Protein AF-A0A8T3SK04-F1 (afdb_monomer)

Foldseek 3Di:
DDDDDDDDDDDDDDDDPDPPDPPPPPPPPPPPPPPPADAQPDDDDDAPDDDDDDPAFPDKDWDDFDDDPNKTWHIWMKTAHDDDPFAGIKTAKTWIQPDDDRVNSHRPDIDIDHIGHDRDPPPD

Sequence (124 aa):
MFIKKIILSVLGSSALISMGFAQSEQTLTTTQTVVDRPIIVTAVPAPKEVIDTPSGFINCFTIKEGWYQDVWLAEHRVCQYENSPSGVAWVEGYWACSKYNMDEKKCTTWDWKAARWEKTLSVY

Secondary structure (DSSP, 8-state):
------------------------------------PPPP-SPPPPPS---PPPS--SEEEEE-SEEETTEEEPPEEEEE-SS-SS-SEEE--EEEEEEEETTTTEEEEEEEEPPEEES-STT-

Radius of gyration: 28.77 Å; Cα contacts (8 Å, |Δi|>4): 180; chains: 1; bounding box: 30×73×81 Å

Structure (mmCIF, N/CA/C/O backbone):
data_AF-A0A8T3SK04-F1
#
_entry.id   AF-A0A8T3SK04-F1
#
loop_
_atom_site.group_PDB
_atom_site.id
_atom_site.type_symbol
_atom_site.label_atom_id
_atom_site.label_alt_id
_atom_site.label_comp_id
_atom_site.label_asym_id
_atom_site.label_entity_id
_atom_site.label_seq_id
_atom_site.pdbx_PDB_ins_code
_atom_site.Cartn_x
_atom_si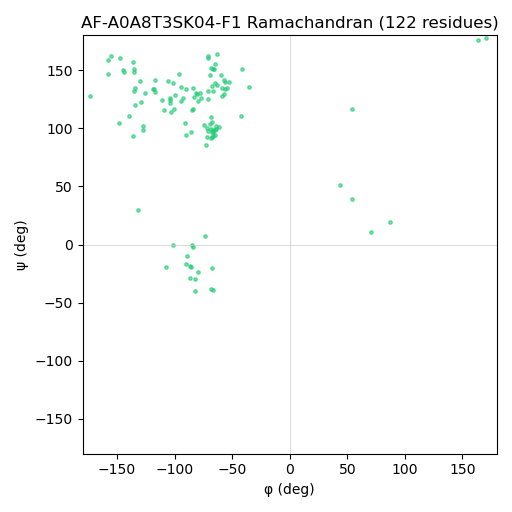te.Cartn_y
_atom_site.Cartn_z
_atom_site.occupancy
_atom_site.B_iso_or_equiv
_atom_site.auth_seq_id
_atom_site.auth_comp_id
_atom_site.auth_asym_id
_atom_site.auth_atom_id
_atom_site.pdbx_PDB_model_num
ATOM 1 N N . MET A 1 1 ? -0.934 38.717 -61.136 1.00 36.69 1 MET A N 1
ATOM 2 C CA . MET A 1 1 ? -1.327 40.052 -61.631 1.00 36.69 1 MET A CA 1
ATOM 3 C C . MET A 1 1 ? -1.166 41.026 -60.480 1.00 36.69 1 MET A C 1
ATOM 5 O O . MET A 1 1 ? -1.563 40.703 -59.371 1.00 36.69 1 MET A O 1
ATOM 9 N N . PHE A 1 2 ? -0.443 42.108 -60.757 1.00 38.94 2 PHE A N 1
ATOM 10 C CA . PHE A 1 2 ? -0.007 43.200 -59.881 1.00 38.94 2 PHE A CA 1
ATOM 11 C C . PHE A 1 2 ? -1.114 43.656 -58.899 1.00 38.94 2 PHE A C 1
ATOM 13 O O . PHE A 1 2 ? -2.287 43.591 -59.241 1.00 38.94 2 PHE A O 1
ATOM 20 N N . ILE A 1 3 ? -0.819 44.171 -57.699 1.00 43.44 3 ILE A N 1
ATOM 21 C CA . ILE A 1 3 ? -0.472 45.591 -57.523 1.00 43.44 3 ILE A CA 1
ATOM 22 C C . ILE A 1 3 ? -0.025 45.876 -56.064 1.00 43.44 3 ILE A C 1
ATOM 24 O O . ILE A 1 3 ? -0.730 45.583 -55.109 1.00 43.44 3 ILE A O 1
ATOM 28 N N . LYS A 1 4 ? 1.156 46.508 -55.986 1.00 38.34 4 LYS A N 1
ATOM 29 C CA . LYS A 1 4 ? 1.653 47.579 -55.093 1.00 38.34 4 LYS A CA 1
ATOM 30 C C . LYS A 1 4 ? 1.609 47.467 -53.556 1.00 38.34 4 LYS A C 1
ATOM 32 O O . LYS A 1 4 ? 0.589 47.647 -52.908 1.00 38.34 4 LYS A O 1
ATOM 37 N N . LYS A 1 5 ? 2.838 47.472 -53.018 1.00 49.19 5 LYS A N 1
ATOM 38 C CA . LYS A 1 5 ? 3.298 48.262 -51.858 1.00 49.19 5 LYS A CA 1
ATOM 39 C C . LYS A 1 5 ? 2.649 49.654 -51.785 1.00 49.19 5 LYS A C 1
ATOM 41 O O . LYS A 1 5 ? 2.733 50.400 -52.760 1.00 49.19 5 LYS A O 1
ATOM 46 N N . ILE A 1 6 ? 2.208 50.054 -50.592 1.00 54.50 6 ILE A N 1
ATOM 47 C CA . ILE A 1 6 ? 2.255 51.450 -50.139 1.00 54.50 6 ILE A CA 1
ATOM 48 C C . ILE A 1 6 ? 2.908 51.475 -48.754 1.00 54.50 6 ILE A C 1
ATOM 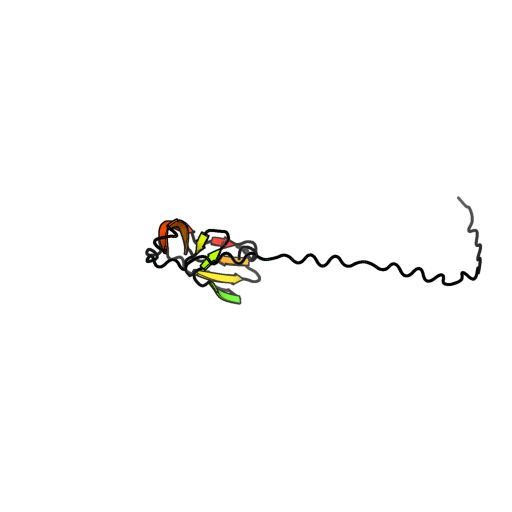50 O O . ILE A 1 6 ? 2.492 50.785 -47.830 1.00 54.50 6 ILE A O 1
ATOM 54 N N . ILE A 1 7 ? 3.985 52.250 -48.687 1.00 53.88 7 ILE A N 1
ATOM 55 C CA . ILE A 1 7 ? 4.737 52.651 -47.502 1.00 53.88 7 ILE A CA 1
ATOM 56 C C . ILE A 1 7 ? 4.016 53.868 -46.928 1.00 53.88 7 ILE A C 1
ATOM 58 O O . ILE A 1 7 ? 3.740 54.791 -47.689 1.00 53.88 7 ILE A O 1
ATOM 62 N N . LEU A 1 8 ? 3.801 53.931 -45.616 1.00 41.69 8 LEU A N 1
ATOM 63 C CA . LEU A 1 8 ? 3.737 55.220 -44.932 1.00 41.69 8 LEU A CA 1
ATOM 64 C C . LEU A 1 8 ? 4.250 55.084 -43.499 1.00 41.69 8 LEU A C 1
ATOM 66 O O . LEU A 1 8 ? 3.606 54.527 -42.615 1.00 41.69 8 LEU A O 1
ATOM 70 N N . SER A 1 9 ? 5.465 55.589 -43.322 1.00 50.41 9 SER A N 1
ATOM 71 C CA . SER A 1 9 ? 6.124 55.847 -42.054 1.00 50.41 9 SER A CA 1
ATOM 72 C C . SER A 1 9 ? 5.444 57.038 -41.382 1.00 50.41 9 SER A C 1
ATOM 74 O O . SER A 1 9 ? 5.392 58.116 -41.971 1.00 50.41 9 SER A O 1
ATOM 76 N N . VAL A 1 10 ? 4.981 56.874 -40.144 1.00 49.81 10 VAL A N 1
ATOM 77 C CA . VAL A 1 10 ? 4.645 58.004 -39.271 1.00 49.81 10 VAL A CA 1
ATOM 78 C C . VAL A 1 10 ? 5.384 57.811 -37.954 1.00 49.81 10 VAL A C 1
ATOM 80 O O . VAL A 1 10 ? 5.014 56.998 -37.113 1.00 49.81 10 VAL A O 1
ATOM 83 N N . LEU A 1 11 ? 6.475 58.565 -37.820 1.00 51.56 11 LEU A N 1
ATOM 84 C CA . LEU A 1 11 ? 7.099 58.913 -36.552 1.00 51.56 11 LEU A CA 1
ATOM 85 C C . LEU A 1 11 ? 6.136 59.857 -35.827 1.00 51.56 11 LEU A C 1
ATOM 87 O O . LEU A 1 11 ? 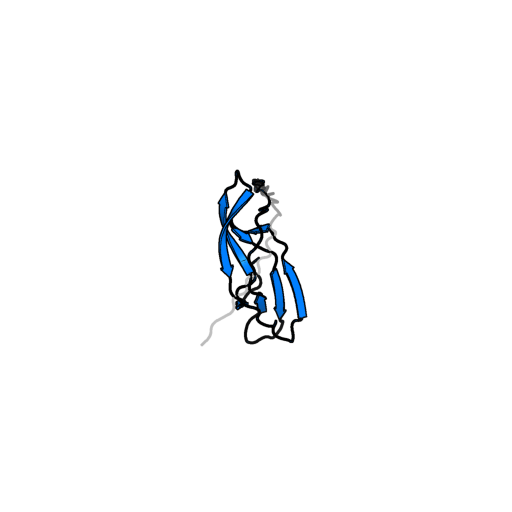5.933 60.987 -36.262 1.00 51.56 11 LEU A O 1
ATOM 91 N N . GLY A 1 12 ? 5.519 59.374 -34.754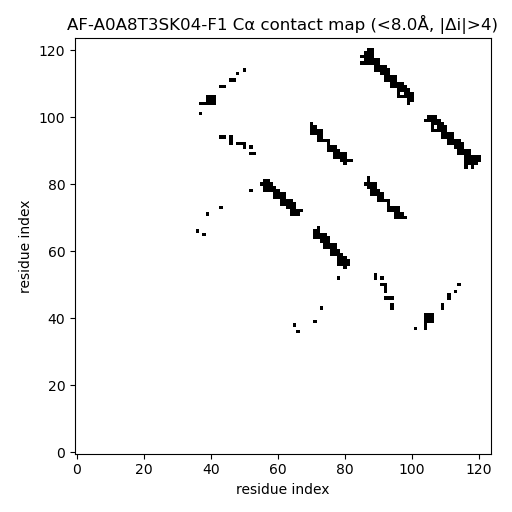 1.00 42.00 12 GLY A N 1
ATOM 92 C CA . GLY A 1 12 ? 4.608 60.149 -33.920 1.00 42.00 12 GLY A CA 1
ATOM 93 C C . GLY A 1 12 ? 4.901 59.884 -32.453 1.00 42.00 12 GLY A C 1
ATOM 94 O O . GLY A 1 12 ? 4.409 58.911 -31.886 1.00 42.00 12 GLY A O 1
ATOM 95 N N . SER A 1 13 ? 5.738 60.741 -31.869 1.00 54.09 13 SER A N 1
ATOM 96 C CA . SER A 1 13 ? 6.061 60.811 -30.445 1.00 54.09 13 SER A CA 1
ATOM 97 C C . SER A 1 13 ? 4.807 60.652 -29.586 1.00 54.09 13 SER A C 1
ATOM 99 O O . SER A 1 13 ? 3.956 61.538 -29.558 1.00 54.09 13 SER A O 1
ATOM 101 N N . SER A 1 14 ? 4.697 59.525 -28.886 1.00 48.19 14 SER A N 1
ATOM 102 C CA . SER A 1 14 ? 3.623 59.284 -27.926 1.00 48.19 14 SER A CA 1
ATOM 103 C C . SER A 1 14 ? 4.207 59.310 -26.524 1.00 48.19 14 SER A C 1
ATOM 105 O O . SER A 1 14 ? 5.075 58.513 -26.172 1.00 48.19 14 SER A O 1
ATOM 107 N N . ALA A 1 15 ? 3.757 60.301 -25.762 1.00 51.09 15 ALA A N 1
ATOM 108 C CA . ALA A 1 15 ? 4.076 60.496 -24.364 1.00 51.09 15 ALA A CA 1
ATOM 109 C C . ALA A 1 15 ? 3.715 59.246 -23.544 1.00 51.09 15 ALA A C 1
ATOM 111 O O . ALA A 1 15 ? 2.624 58.692 -23.674 1.00 51.09 15 ALA A O 1
ATOM 112 N N . LEU A 1 16 ? 4.645 58.827 -22.686 1.00 49.50 16 LEU A N 1
ATOM 113 C CA . LEU A 1 16 ? 4.442 57.798 -21.672 1.00 49.50 16 LEU A CA 1
ATOM 114 C C . LEU A 1 16 ? 3.438 58.315 -20.633 1.00 49.50 16 LEU A C 1
ATOM 116 O O . LEU A 1 16 ? 3.800 59.063 -19.728 1.00 49.50 16 LEU A O 1
ATOM 120 N N . ILE A 1 17 ? 2.172 57.921 -20.760 1.00 53.62 17 ILE A N 1
ATOM 121 C CA . ILE A 1 17 ? 1.197 58.037 -19.673 1.00 53.62 17 ILE A CA 1
ATOM 122 C C . ILE A 1 17 ? 1.283 56.732 -18.883 1.00 53.62 17 ILE A C 1
ATOM 124 O O . ILE A 1 17 ? 0.674 55.726 -19.243 1.00 53.62 17 ILE A O 1
ATOM 128 N N . SER A 1 18 ? 2.086 56.742 -17.818 1.00 49.88 18 SER A N 1
ATOM 129 C CA . SER A 1 18 ? 2.116 55.674 -16.818 1.00 49.88 18 SER A CA 1
ATOM 130 C C . SER A 1 18 ? 0.772 55.616 -16.093 1.00 49.88 18 SER A C 1
ATOM 132 O O . SER A 1 18 ? 0.552 56.329 -15.116 1.00 49.88 18 SER A O 1
ATOM 134 N N . MET A 1 19 ? -0.135 54.760 -16.559 1.00 54.03 19 MET A N 1
ATOM 135 C CA . MET A 1 19 ? -1.277 54.312 -15.764 1.00 54.03 19 MET A CA 1
ATOM 136 C C . MET A 1 19 ? -0.817 53.119 -14.928 1.00 54.03 19 MET A C 1
ATOM 138 O O . MET A 1 19 ? -0.734 51.992 -15.411 1.00 54.03 19 MET A O 1
ATOM 142 N N . GLY A 1 20 ? -0.458 53.390 -13.672 1.00 42.62 20 GLY A N 1
ATOM 143 C CA . GLY A 1 20 ? -0.230 52.357 -12.670 1.00 42.62 20 GLY A CA 1
ATOM 144 C C . GLY A 1 20 ? -1.552 51.674 -12.337 1.00 42.62 20 GLY A C 1
ATOM 145 O O . GLY A 1 20 ? -2.329 52.180 -11.533 1.00 42.62 20 GLY A O 1
ATOM 146 N N . PHE A 1 21 ? -1.816 50.531 -12.964 1.00 54.00 21 PHE A N 1
ATOM 147 C CA . PHE A 1 21 ? -2.858 49.619 -12.515 1.00 54.00 21 PHE A CA 1
ATOM 148 C C . PHE A 1 21 ? -2.340 48.912 -11.262 1.00 54.00 21 PHE A C 1
ATOM 150 O O . PHE A 1 21 ? -1.492 48.027 -11.336 1.00 54.00 21 PHE A O 1
ATOM 157 N N . ALA A 1 22 ? -2.823 49.341 -10.097 1.00 50.06 22 ALA A N 1
ATOM 158 C CA . ALA A 1 22 ? -2.653 48.608 -8.853 1.00 50.06 22 ALA A CA 1
ATOM 159 C C . ALA A 1 22 ? -3.450 47.298 -8.957 1.00 50.06 22 ALA A C 1
ATOM 161 O O . ALA A 1 22 ? -4.658 47.260 -8.725 1.00 50.06 22 ALA A O 1
ATOM 162 N N . GLN A 1 23 ? -2.776 46.230 -9.377 1.00 54.84 23 GLN A N 1
ATOM 163 C CA . GLN A 1 23 ? -3.308 44.876 -9.375 1.00 54.84 23 GLN A CA 1
ATOM 164 C C . GLN A 1 23 ? -3.368 44.409 -7.918 1.00 54.84 23 GLN A C 1
ATOM 166 O O . GLN A 1 23 ? -2.356 44.074 -7.312 1.00 54.84 23 GLN A O 1
ATOM 171 N N . SER A 1 24 ? -4.561 44.471 -7.326 1.00 51.00 24 SER A N 1
ATOM 172 C CA . SER A 1 24 ? -4.816 43.887 -6.013 1.00 51.00 24 SER A CA 1
ATOM 173 C C . SER A 1 24 ? -4.733 42.367 -6.154 1.00 51.00 24 SER A C 1
ATOM 175 O O . SER A 1 24 ? -5.651 41.722 -6.658 1.00 51.00 24 SER A O 1
ATOM 177 N N . GLU A 1 25 ? -3.590 41.806 -5.768 1.00 58.09 25 GLU A N 1
ATOM 178 C CA . GLU A 1 25 ? -3.407 40.371 -5.583 1.00 58.09 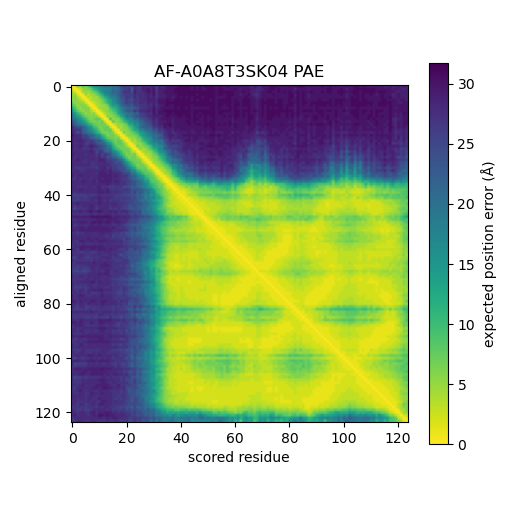25 GLU A CA 1
ATOM 179 C C . GLU A 1 25 ? -4.318 39.924 -4.435 1.00 58.09 25 GLU A C 1
ATOM 181 O O . GLU A 1 25 ? -4.054 40.170 -3.258 1.00 58.09 25 GLU A O 1
ATOM 186 N N . GLN A 1 26 ? -5.447 39.304 -4.779 1.00 47.97 26 GLN A N 1
ATOM 187 C CA . GLN A 1 26 ? -6.258 38.582 -3.809 1.00 47.97 26 GLN A CA 1
ATOM 188 C C . GLN A 1 26 ? -5.505 37.307 -3.428 1.00 47.97 26 GLN A C 1
ATOM 190 O O . GLN A 1 26 ? -5.610 36.278 -4.094 1.00 47.97 26 GLN A O 1
ATOM 195 N N . THR A 1 27 ? -4.720 37.386 -2.356 1.00 45.69 27 THR A N 1
ATOM 196 C CA . THR A 1 27 ? -4.126 36.221 -1.701 1.00 45.69 27 THR A CA 1
ATOM 197 C C . THR A 1 27 ? -5.254 35.328 -1.192 1.00 45.69 27 THR A C 1
ATOM 199 O O . THR A 1 27 ? -5.882 35.607 -0.169 1.00 45.69 27 THR A O 1
ATOM 202 N N . LEU A 1 28 ? -5.546 34.261 -1.937 1.00 49.59 28 LEU A N 1
ATOM 203 C CA . LEU A 1 28 ? -6.510 33.237 -1.560 1.00 49.59 28 LEU A CA 1
ATOM 204 C C . LEU A 1 28 ? -5.896 32.395 -0.431 1.00 49.59 28 LEU A C 1
ATOM 206 O O . LEU A 1 28 ? -5.247 31.375 -0.665 1.00 49.59 28 LEU A O 1
ATOM 210 N N . THR A 1 29 ? -6.051 32.850 0.811 1.00 49.50 29 THR A N 1
ATOM 211 C CA . THR A 1 29 ? -5.649 32.086 1.994 1.00 49.50 29 THR A CA 1
ATOM 212 C C . THR A 1 29 ? -6.553 30.861 2.106 1.00 49.50 29 THR A C 1
ATOM 214 O O . THR A 1 29 ? -7.644 30.917 2.667 1.00 49.50 29 THR A O 1
ATOM 217 N N . THR A 1 30 ? -6.111 29.745 1.529 1.00 56.25 30 THR A N 1
ATOM 218 C CA . THR A 1 30 ? -6.754 28.441 1.706 1.00 56.25 30 THR A CA 1
ATOM 219 C C . THR A 1 30 ? -6.469 27.981 3.130 1.00 56.25 30 THR A C 1
ATOM 221 O O . THR A 1 30 ? -5.389 27.471 3.425 1.00 56.25 30 THR A O 1
ATOM 224 N N . THR A 1 31 ? -7.417 28.196 4.042 1.00 47.19 31 THR A N 1
ATOM 225 C CA . THR A 1 31 ? -7.380 27.597 5.378 1.00 47.19 31 THR A CA 1
ATOM 226 C C . THR A 1 31 ? -7.544 26.088 5.215 1.00 47.19 31 THR A C 1
ATOM 228 O O . THR A 1 31 ? -8.655 25.590 5.056 1.00 47.19 31 THR A O 1
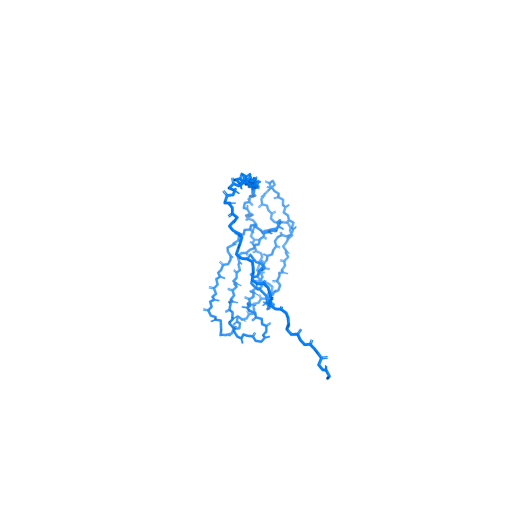ATOM 231 N N . GLN A 1 32 ? -6.432 25.350 5.199 1.00 54.03 32 GLN A N 1
ATOM 232 C CA . GLN A 1 32 ? -6.470 23.896 5.306 1.00 54.03 32 GLN A CA 1
ATOM 233 C C . GLN A 1 32 ? -6.945 23.554 6.717 1.00 54.03 32 GLN A C 1
ATOM 235 O O . GLN A 1 32 ? -6.210 23.711 7.692 1.00 54.03 32 GLN A O 1
ATOM 240 N N . THR A 1 33 ? -8.194 23.119 6.842 1.00 50.91 33 THR A N 1
ATOM 241 C CA . THR A 1 33 ? -8.685 22.487 8.061 1.00 50.91 33 THR A CA 1
ATOM 242 C C . THR A 1 33 ? -7.907 21.185 8.223 1.00 50.91 33 THR A C 1
ATOM 244 O O . THR A 1 33 ? -8.198 20.189 7.561 1.00 50.91 33 THR A O 1
ATOM 247 N N . VAL A 1 34 ? -6.868 21.197 9.058 1.00 58.66 34 VAL A N 1
ATOM 248 C CA . VAL A 1 34 ? -6.177 19.975 9.473 1.00 58.66 34 VAL A CA 1
ATOM 249 C C . VAL A 1 34 ? -7.163 19.211 10.347 1.00 58.66 34 VAL A C 1
ATOM 251 O O . VAL A 1 34 ? -7.296 19.473 11.539 1.00 58.66 34 VAL A O 1
ATOM 254 N N . VAL A 1 35 ? -7.939 18.323 9.727 1.00 63.31 35 VAL A N 1
ATOM 255 C CA . VAL A 1 35 ? -8.767 17.371 10.461 1.00 63.31 35 VAL A CA 1
ATOM 256 C C . VAL A 1 35 ? -7.797 16.401 11.119 1.00 63.31 35 VAL A C 1
ATOM 258 O O . VAL A 1 35 ? -7.206 15.562 10.438 1.00 63.31 35 VAL A O 1
ATOM 261 N N . ASP A 1 36 ? -7.596 16.561 12.426 1.00 73.44 36 ASP A N 1
ATOM 262 C CA . ASP A 1 36 ? -6.815 15.632 13.235 1.00 73.44 36 ASP A CA 1
ATOM 263 C C . ASP A 1 36 ? -7.534 14.279 13.236 1.00 73.44 36 ASP A C 1
ATOM 265 O O . ASP A 1 36 ? -8.565 14.091 13.887 1.00 73.44 36 ASP A O 1
ATOM 269 N N . ARG A 1 37 ? -7.056 13.361 12.393 1.00 80.75 37 ARG A N 1
ATOM 270 C CA . ARG A 1 37 ? -7.623 12.022 12.271 1.00 80.75 37 ARG A CA 1
ATOM 271 C C . ARG A 1 37 ? -6.769 11.049 13.075 1.00 80.75 37 ARG A C 1
ATOM 273 O O . ARG A 1 37 ? -5.555 11.004 12.878 1.00 80.75 37 ARG A O 1
ATOM 280 N N . PRO A 1 38 ? -7.383 10.238 13.952 1.00 84.44 38 PRO A N 1
ATOM 281 C CA . PRO A 1 38 ? -6.648 9.351 14.828 1.00 84.44 38 PRO A CA 1
ATOM 282 C C . PRO A 1 38 ? -5.916 8.278 14.024 1.00 84.44 38 PRO A C 1
ATOM 284 O O . PRO A 1 38 ? -6.373 7.835 12.969 1.00 84.44 38 PRO A O 1
ATOM 287 N N . ILE A 1 39 ? -4.797 7.822 14.576 1.00 87.12 39 ILE A N 1
ATOM 288 C CA . ILE A 1 39 ? -4.089 6.638 14.092 1.00 87.12 39 ILE A CA 1
ATOM 289 C C . ILE A 1 39 ? -4.958 5.407 14.350 1.00 87.12 39 ILE A C 1
ATOM 291 O O . ILE A 1 39 ? -5.461 5.223 15.463 1.00 87.12 39 ILE A O 1
ATOM 295 N N . ILE A 1 40 ? -5.116 4.558 13.336 1.00 88.88 40 ILE A N 1
ATOM 296 C CA . ILE A 1 40 ? -5.798 3.271 13.475 1.00 88.88 40 ILE A CA 1
ATOM 297 C C . ILE A 1 40 ? -4.837 2.261 14.106 1.00 88.88 40 ILE A C 1
ATOM 299 O O . ILE A 1 40 ? -3.765 2.001 13.570 1.00 88.88 40 ILE A O 1
ATOM 303 N N . VAL A 1 41 ? -5.232 1.666 15.234 1.00 88.38 41 VAL A N 1
ATOM 304 C CA . VAL A 1 41 ? -4.383 0.729 16.008 1.00 88.38 41 VAL A CA 1
ATOM 305 C C . VAL A 1 41 ? -4.739 -0.744 15.792 1.00 88.38 41 VAL A C 1
ATOM 307 O O . VAL A 1 41 ? -4.146 -1.634 16.396 1.00 88.38 41 VAL A O 1
ATOM 310 N N . THR A 1 42 ? -5.745 -1.029 14.963 1.00 90.69 42 THR A N 1
ATOM 311 C CA . THR A 1 42 ? -6.121 -2.411 14.633 1.00 90.69 42 THR A CA 1
ATOM 312 C C . THR A 1 42 ? -5.026 -3.081 13.819 1.00 90.69 42 THR A C 1
ATOM 314 O O . THR A 1 42 ? -4.521 -2.493 12.867 1.00 90.69 42 THR A O 1
ATOM 317 N N . ALA A 1 43 ? -4.711 -4.333 14.156 1.00 92.12 43 ALA A N 1
ATOM 318 C CA . ALA A 1 43 ? -3.771 -5.132 13.387 1.00 92.12 43 ALA A CA 1
ATOM 319 C C . ALA A 1 43 ? -4.224 -5.249 11.922 1.00 92.12 43 ALA A C 1
ATOM 321 O O . ALA A 1 43 ? -5.375 -5.598 11.634 1.00 92.12 43 ALA A O 1
ATOM 322 N N . VAL A 1 44 ? -3.301 -4.957 11.009 1.00 94.19 44 VAL A N 1
ATOM 323 C CA . VAL A 1 44 ? -3.493 -5.162 9.575 1.00 94.19 44 VAL A CA 1
ATOM 324 C C . VAL A 1 44 ? -3.478 -6.675 9.306 1.00 94.19 44 VAL A C 1
ATOM 326 O O . VAL A 1 44 ? -2.593 -7.363 9.822 1.00 94.19 44 VAL A O 1
ATOM 329 N N . PRO A 1 45 ? -4.435 -7.231 8.542 1.00 94.94 45 PRO A N 1
ATOM 330 C CA . PRO A 1 45 ? -4.430 -8.653 8.223 1.00 94.94 45 PRO A CA 1
ATOM 331 C C . PRO A 1 45 ? -3.197 -9.061 7.404 1.00 94.94 45 PRO A C 1
ATOM 333 O O . PRO A 1 45 ? -2.532 -8.233 6.783 1.00 94.94 45 PRO A O 1
ATOM 336 N N . ALA A 1 46 ? -2.926 -10.365 7.335 1.00 95.25 46 ALA A N 1
ATOM 337 C CA . ALA A 1 46 ? -1.890 -10.880 6.443 1.00 95.25 46 ALA A CA 1
ATOM 338 C C . ALA A 1 46 ? -2.200 -10.528 4.968 1.00 95.25 46 ALA A C 1
ATOM 340 O O . ALA A 1 46 ? -3.378 -10.489 4.591 1.00 95.25 46 ALA A O 1
ATOM 341 N N . PRO A 1 47 ? -1.183 -10.267 4.127 1.00 94.12 47 PRO A N 1
ATOM 342 C CA . PRO A 1 47 ? -1.366 -10.058 2.693 1.00 94.12 47 PRO A CA 1
ATOM 343 C C . PRO A 1 47 ? -2.152 -11.191 2.026 1.00 94.12 47 PRO A C 1
ATOM 345 O O . PRO A 1 47 ? -1.937 -12.361 2.343 1.00 94.12 47 PRO A O 1
ATOM 348 N N . LYS A 1 48 ? -3.051 -10.859 1.088 1.00 94.12 48 LYS A N 1
ATOM 349 C CA . LYS A 1 48 ? -3.774 -11.887 0.311 1.00 94.12 48 LYS A CA 1
ATOM 350 C C . LYS A 1 48 ? -2.943 -12.464 -0.831 1.00 94.12 48 LYS A C 1
ATOM 352 O O . LYS A 1 48 ? -3.210 -13.573 -1.280 1.00 94.12 48 LYS A O 1
ATOM 357 N N . GLU A 1 49 ? -1.963 -11.708 -1.300 1.00 92.81 49 GLU A N 1
ATOM 358 C CA . GLU A 1 49 ? -1.041 -12.103 -2.355 1.00 92.81 49 GLU A CA 1
ATOM 359 C C . GLU A 1 49 ? 0.337 -11.512 -2.066 1.00 92.81 49 GLU A C 1
ATOM 361 O O . GLU A 1 49 ? 0.462 -10.444 -1.464 1.00 92.81 49 GLU A O 1
ATOM 366 N N . VAL A 1 50 ? 1.362 -12.226 -2.515 1.00 90.06 50 VAL A N 1
ATOM 367 C CA . VAL A 1 50 ? 2.747 -11.766 -2.511 1.00 90.06 50 VAL A CA 1
ATOM 368 C C . VAL A 1 50 ? 3.239 -11.954 -3.937 1.00 90.06 50 VAL A C 1
ATOM 370 O O . VAL A 1 50 ? 3.526 -13.071 -4.359 1.00 90.06 50 VAL A O 1
ATOM 373 N N . ILE A 1 51 ? 3.220 -10.865 -4.702 1.00 93.00 51 ILE A N 1
ATOM 374 C CA . ILE A 1 51 ? 3.708 -10.830 -6.079 1.00 93.00 51 ILE A CA 1
ATOM 375 C C . ILE A 1 51 ? 5.052 -10.121 -6.055 1.00 93.00 51 ILE A C 1
ATOM 377 O O . ILE A 1 51 ? 5.147 -9.000 -5.551 1.00 93.00 51 ILE A O 1
ATOM 381 N N . ASP A 1 52 ? 6.072 -10.773 -6.606 1.00 94.19 52 ASP A N 1
ATOM 382 C CA . ASP A 1 52 ? 7.403 -10.188 -6.696 1.00 94.19 52 ASP A CA 1
ATOM 383 C C . ASP A 1 52 ? 7.366 -8.880 -7.485 1.00 94.19 52 ASP A C 1
ATOM 385 O O . ASP A 1 52 ? 6.758 -8.771 -8.555 1.00 94.19 52 ASP A O 1
ATOM 389 N N . THR A 1 53 ? 8.051 -7.874 -6.951 1.00 95.19 53 THR A N 1
ATOM 390 C CA . THR A 1 53 ? 8.246 -6.601 -7.634 1.00 95.19 53 THR A CA 1
ATOM 391 C C . THR A 1 53 ? 8.961 -6.838 -8.969 1.00 95.19 53 THR A C 1
ATOM 393 O O . THR A 1 53 ? 10.038 -7.443 -8.981 1.00 95.19 53 THR A O 1
ATOM 396 N N . PRO A 1 54 ? 8.431 -6.333 -10.097 1.00 95.75 54 PRO A N 1
ATOM 397 C CA . PRO A 1 54 ? 9.108 -6.429 -11.385 1.00 95.75 54 PRO A CA 1
ATOM 398 C C . PRO A 1 54 ? 10.518 -5.820 -11.335 1.00 95.75 54 PRO A C 1
ATOM 400 O O . PRO A 1 54 ? 10.736 -4.767 -10.734 1.00 95.75 54 PRO A O 1
ATOM 403 N N . SER A 1 55 ? 11.497 -6.455 -11.973 1.00 95.06 55 SER A N 1
ATOM 404 C CA . SER A 1 55 ? 12.872 -5.945 -12.005 1.00 95.06 55 SER A CA 1
ATOM 405 C C . SER A 1 55 ? 13.011 -4.694 -12.888 1.00 95.06 55 SER A C 1
ATOM 407 O O . SER A 1 55 ? 12.156 -4.404 -13.723 1.00 95.06 55 SER A O 1
ATOM 409 N N . GLY A 1 56 ? 14.105 -3.942 -12.710 1.00 94.31 56 GLY A N 1
ATOM 410 C CA . GLY A 1 56 ? 14.411 -2.757 -13.527 1.00 94.31 56 GLY A CA 1
ATOM 411 C C . GLY A 1 56 ? 13.790 -1.446 -13.033 1.00 94.31 56 GLY A C 1
ATOM 412 O O . GLY A 1 56 ? 13.679 -0.498 -13.808 1.00 94.31 56 GLY A O 1
ATOM 413 N N . PHE A 1 57 ? 13.379 -1.382 -11.764 1.00 95.56 57 PHE A N 1
ATOM 414 C CA . PHE A 1 57 ? 12.961 -0.128 -11.142 1.00 95.56 57 PHE A CA 1
ATOM 415 C C . PHE A 1 57 ? 14.159 0.810 -10.949 1.00 95.56 57 PHE A C 1
ATOM 417 O O . PHE A 1 57 ? 15.271 0.370 -10.654 1.00 95.56 57 PHE A O 1
ATOM 424 N N . ILE A 1 58 ? 13.917 2.111 -11.080 1.00 96.62 58 ILE A N 1
ATOM 425 C CA . ILE A 1 58 ? 14.922 3.154 -10.821 1.00 96.62 58 ILE A CA 1
ATOM 426 C C . ILE A 1 58 ? 14.955 3.556 -9.345 1.00 96.62 58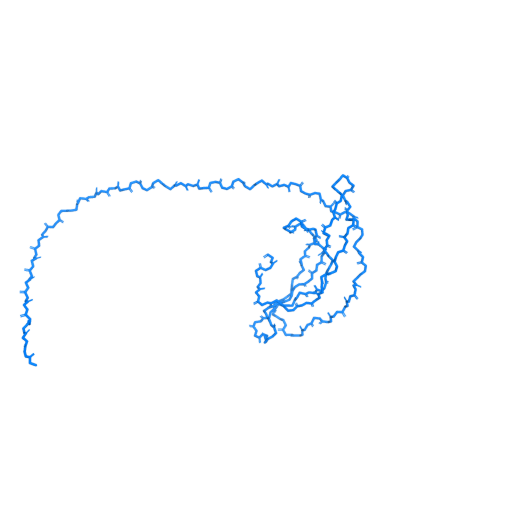 ILE A C 1
ATOM 428 O O . ILE A 1 58 ? 15.986 3.977 -8.830 1.00 96.62 58 ILE A O 1
ATOM 432 N N . ASN A 1 59 ? 13.818 3.428 -8.658 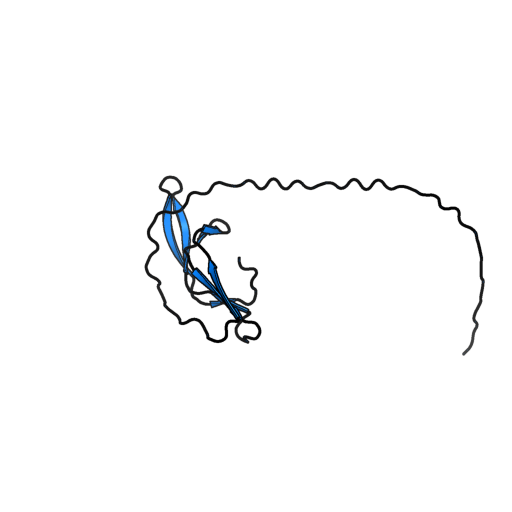1.00 95.56 59 ASN A N 1
ATOM 433 C CA . ASN A 1 59 ? 13.664 3.776 -7.255 1.00 95.56 59 ASN A CA 1
ATOM 434 C C . ASN A 1 59 ? 12.478 3.015 -6.659 1.00 95.56 59 ASN A C 1
ATOM 436 O O . ASN A 1 59 ? 11.475 2.815 -7.342 1.00 95.56 59 ASN A O 1
ATOM 440 N N . CYS A 1 60 ? 12.560 2.660 -5.383 1.00 95.44 60 CYS A N 1
ATOM 441 C CA . CYS A 1 60 ? 11.423 2.176 -4.611 1.00 95.44 60 CYS A CA 1
ATOM 442 C C . CYS A 1 60 ? 11.347 2.950 -3.305 1.00 95.44 60 CYS A C 1
ATOM 444 O O . CYS A 1 60 ? 12.363 3.201 -2.659 1.00 95.44 60 CYS A O 1
ATOM 446 N N . PHE A 1 61 ? 10.134 3.282 -2.893 1.00 94.62 61 PHE A N 1
ATOM 447 C CA . PHE A 1 61 ? 9.884 3.941 -1.624 1.00 94.62 61 PHE A CA 1
ATOM 448 C C . PHE A 1 61 ? 8.708 3.279 -0.919 1.00 94.62 61 PHE A C 1
ATOM 450 O O . PHE A 1 61 ? 7.789 2.743 -1.541 1.00 94.62 61 PHE A O 1
ATOM 457 N N . THR A 1 62 ? 8.773 3.303 0.405 1.00 95.81 62 THR A N 1
ATOM 458 C CA . THR A 1 62 ? 7.714 2.801 1.268 1.00 95.81 62 THR A CA 1
ATOM 459 C C . THR A 1 62 ? 6.817 3.962 1.660 1.00 95.81 62 THR A C 1
ATOM 461 O O . THR A 1 62 ? 7.280 4.955 2.223 1.00 95.81 62 THR A O 1
ATOM 464 N N . ILE A 1 63 ? 5.532 3.822 1.372 1.00 93.00 63 ILE A N 1
ATOM 465 C CA . ILE A 1 63 ? 4.482 4.705 1.852 1.00 93.00 63 ILE A CA 1
ATOM 466 C C . ILE A 1 63 ? 4.092 4.207 3.234 1.00 93.00 63 ILE A C 1
ATOM 468 O O . ILE A 1 63 ? 3.623 3.080 3.375 1.00 93.00 63 ILE A O 1
ATOM 472 N N . LYS A 1 64 ? 4.332 5.040 4.248 1.00 94.31 64 LYS A N 1
ATOM 473 C CA . LYS A 1 64 ? 3.950 4.755 5.632 1.00 94.31 64 LYS A CA 1
ATOM 474 C C . LYS A 1 64 ? 2.437 4.735 5.782 1.00 94.31 64 LYS A C 1
ATOM 476 O O . LYS A 1 64 ? 1.729 5.417 5.041 1.00 94.31 64 LYS A O 1
ATOM 481 N N . GLU A 1 65 ? 1.954 3.949 6.735 1.00 94.06 65 GLU A N 1
ATOM 482 C CA . GLU A 1 65 ? 0.537 3.903 7.054 1.00 94.06 65 GLU A CA 1
ATOM 483 C C . GLU A 1 65 ? -0.002 5.291 7.423 1.00 94.06 65 GLU A C 1
ATOM 485 O O . GLU A 1 65 ? 0.671 6.092 8.077 1.00 94.06 65 GLU A O 1
ATOM 490 N N . GLY A 1 66 ? -1.222 5.595 6.985 1.00 92.44 66 GLY A N 1
ATOM 491 C CA . GLY A 1 66 ? -1.788 6.920 7.192 1.00 92.44 66 GLY A CA 1
ATOM 492 C C . GLY A 1 66 ? -3.088 7.172 6.445 1.00 92.44 66 GLY A C 1
ATOM 493 O O . GLY A 1 66 ? -3.587 6.331 5.698 1.00 92.44 66 GLY A O 1
ATOM 494 N N . TRP A 1 67 ? -3.646 8.362 6.662 1.00 90.38 67 TRP A N 1
ATOM 495 C CA . TRP A 1 67 ? -4.880 8.802 6.021 1.00 90.38 67 TRP A CA 1
ATOM 496 C C . TRP A 1 67 ? -4.626 9.365 4.626 1.00 90.38 67 TRP A C 1
ATOM 498 O O . TRP A 1 67 ? -3.875 10.326 4.464 1.00 90.38 67 TRP A O 1
ATOM 508 N N . TYR A 1 68 ? -5.345 8.832 3.644 1.00 89.38 68 TYR A N 1
ATOM 509 C CA . TYR A 1 68 ? -5.399 9.348 2.284 1.00 89.38 68 TYR A CA 1
ATOM 510 C C . TYR A 1 68 ? -6.851 9.391 1.808 1.00 89.38 68 TYR A C 1
ATOM 512 O O . TYR A 1 68 ? -7.508 8.356 1.773 1.00 89.38 68 TYR A O 1
ATOM 520 N N . GLN A 1 69 ? -7.358 10.581 1.465 1.00 85.62 69 GLN A N 1
ATOM 521 C CA . GLN A 1 69 ? -8.718 10.781 0.928 1.00 85.62 69 GLN A CA 1
ATOM 522 C C . GLN A 1 69 ? -9.803 9.972 1.678 1.00 85.62 69 GLN A C 1
ATOM 524 O O . GLN A 1 69 ? -10.565 9.223 1.079 1.00 85.62 69 GLN A O 1
ATOM 529 N N . ASP A 1 70 ? -9.827 10.094 3.011 1.00 87.81 70 ASP A N 1
ATOM 530 C CA . ASP A 1 70 ? -10.787 9.429 3.917 1.00 87.81 70 ASP A CA 1
ATOM 531 C C . ASP A 1 70 ? -10.624 7.912 4.091 1.00 87.81 70 ASP A C 1
ATOM 533 O O . ASP A 1 70 ? -11.441 7.266 4.746 1.00 87.81 70 ASP A O 1
ATOM 537 N N . VAL A 1 71 ? -9.523 7.349 3.600 1.00 91.44 71 VAL A N 1
ATOM 538 C CA . VAL A 1 71 ? -9.172 5.937 3.757 1.00 91.44 71 VAL A CA 1
ATOM 539 C C . VAL A 1 71 ? -7.868 5.828 4.540 1.00 91.44 71 VAL A C 1
ATOM 541 O O . VAL A 1 71 ? -6.898 6.526 4.246 1.00 91.44 71 VAL A O 1
ATOM 544 N N . TRP A 1 72 ? -7.818 4.942 5.535 1.00 93.44 72 TRP A N 1
ATOM 545 C CA . TRP A 1 72 ? -6.552 4.607 6.189 1.00 93.44 72 TRP A CA 1
ATOM 546 C C . TRP A 1 72 ? -5.826 3.538 5.375 1.00 93.44 72 TRP A C 1
ATOM 548 O O . TRP A 1 72 ? -6.333 2.428 5.214 1.00 93.44 72 TRP A O 1
ATOM 558 N N . LEU A 1 73 ? -4.653 3.857 4.846 1.00 95.19 73 LEU A N 1
ATOM 559 C CA . LEU A 1 73 ? -3.828 2.926 4.084 1.00 95.19 73 LEU A CA 1
ATOM 560 C C . LEU A 1 73 ? -2.816 2.273 5.024 1.00 95.19 73 LEU A C 1
ATOM 562 O O . LEU A 1 73 ? -2.199 2.956 5.837 1.00 95.19 73 LEU A O 1
ATOM 566 N N . ALA A 1 74 ? -2.643 0.959 4.916 1.00 95.62 74 ALA A N 1
ATOM 567 C CA . ALA A 1 74 ? -1.515 0.278 5.536 1.00 95.62 74 ALA A CA 1
ATOM 568 C C . ALA A 1 74 ? -0.209 0.616 4.798 1.00 95.62 74 ALA A C 1
ATOM 570 O O . ALA A 1 74 ? -0.227 1.045 3.637 1.00 95.62 74 ALA A O 1
ATOM 571 N N . GLU A 1 75 ? 0.920 0.396 5.473 1.00 95.25 75 GLU A N 1
ATOM 572 C CA . GLU A 1 75 ? 2.239 0.540 4.865 1.00 95.25 75 GLU A CA 1
ATOM 573 C C . GLU A 1 75 ? 2.341 -0.314 3.593 1.00 95.25 75 GLU A C 1
ATOM 575 O O . GLU A 1 75 ? 1.916 -1.472 3.575 1.00 95.25 75 GLU A O 1
ATOM 580 N N . HIS A 1 76 ? 2.888 0.259 2.522 1.00 95.12 76 HIS A N 1
ATOM 581 C CA . HIS A 1 76 ? 3.096 -0.451 1.261 1.00 95.12 76 HIS A CA 1
ATOM 582 C C . HIS A 1 76 ? 4.222 0.162 0.439 1.00 95.12 76 HIS A C 1
ATOM 584 O O . HIS A 1 76 ? 4.639 1.297 0.669 1.00 95.12 76 HIS A O 1
ATOM 590 N N . ARG A 1 77 ? 4.735 -0.595 -0.531 1.00 95.62 77 ARG A N 1
ATOM 591 C CA . ARG A 1 77 ? 5.854 -0.171 -1.370 1.00 95.62 77 ARG A CA 1
ATOM 592 C C . ARG A 1 77 ? 5.393 0.196 -2.772 1.00 95.62 77 ARG A C 1
ATOM 594 O O . ARG A 1 77 ? 4.551 -0.475 -3.371 1.00 95.62 77 ARG A O 1
ATOM 601 N N . VAL A 1 78 ? 6.002 1.250 -3.301 1.00 95.75 78 VAL A N 1
ATOM 602 C CA . VAL A 1 78 ? 5.825 1.702 -4.678 1.00 95.75 78 VAL A CA 1
ATOM 603 C C . VAL A 1 78 ? 7.192 1.795 -5.338 1.00 95.75 78 VAL A C 1
ATOM 605 O O . VAL A 1 78 ? 8.121 2.387 -4.788 1.00 95.75 78 VAL A O 1
ATOM 608 N N . CYS A 1 79 ? 7.315 1.208 -6.522 1.00 96.44 79 CYS A N 1
ATOM 609 C CA . CYS A 1 79 ? 8.541 1.205 -7.310 1.00 96.44 79 CYS A CA 1
ATOM 610 C C . CYS A 1 79 ? 8.322 1.939 -8.627 1.00 96.44 79 CYS A C 1
ATOM 612 O O . CYS A 1 79 ? 7.342 1.682 -9.317 1.00 96.44 79 CYS A O 1
ATOM 614 N N . GLN A 1 80 ? 9.223 2.854 -8.970 1.00 96.25 80 GLN A N 1
ATOM 615 C CA . GLN A 1 80 ? 9.167 3.678 -10.174 1.00 96.25 80 GLN A CA 1
ATOM 616 C C . GLN A 1 80 ? 10.011 3.070 -11.293 1.00 96.25 80 GLN A C 1
ATOM 618 O O . GLN A 1 80 ? 11.077 2.502 -11.043 1.00 96.25 80 GLN A O 1
ATOM 623 N N . TYR A 1 81 ? 9.561 3.246 -12.531 1.00 95.81 81 TYR A N 1
ATOM 624 C CA . TYR A 1 81 ? 10.203 2.744 -13.741 1.00 95.81 81 TYR A CA 1
ATOM 625 C C . TYR A 1 81 ? 10.230 3.854 -14.788 1.00 95.81 81 TYR A C 1
ATOM 627 O O . TYR A 1 81 ? 9.223 4.516 -15.019 1.00 95.81 81 TYR A O 1
ATOM 635 N N . GLU A 1 82 ? 11.372 4.039 -15.446 1.00 91.88 82 GLU A N 1
ATOM 636 C CA . GLU A 1 82 ? 11.533 5.090 -16.458 1.00 91.88 82 GLU A CA 1
ATOM 637 C C . GLU A 1 82 ? 10.982 4.668 -17.828 1.00 91.88 82 GLU A C 1
ATOM 639 O O . GLU A 1 82 ? 10.327 5.450 -18.506 1.00 91.88 82 GLU A O 1
ATOM 644 N N . ASN A 1 83 ? 11.203 3.409 -18.222 1.00 88.44 83 ASN A N 1
ATOM 645 C CA . ASN A 1 83 ? 10.953 2.925 -19.586 1.00 88.44 83 ASN A CA 1
ATOM 646 C C . ASN A 1 83 ? 10.154 1.608 -19.623 1.00 88.44 83 ASN A C 1
ATOM 648 O O . ASN A 1 83 ? 10.344 0.780 -20.514 1.00 88.44 83 ASN A O 1
ATOM 652 N N . SER A 1 84 ? 9.287 1.366 -18.636 1.00 92.12 84 SER A N 1
ATOM 653 C CA . SER A 1 84 ? 8.485 0.137 -18.601 1.00 92.12 84 SER A CA 1
ATOM 654 C C . SER A 1 84 ? 7.263 0.242 -19.529 1.00 92.12 84 SER A C 1
ATOM 656 O O . SER A 1 84 ? 6.487 1.195 -19.418 1.00 92.12 84 SER A O 1
ATOM 658 N N . PRO A 1 85 ? 7.020 -0.750 -20.413 1.00 90.94 85 PRO A N 1
ATOM 659 C CA . PRO A 1 85 ? 5.823 -0.775 -21.259 1.00 90.94 85 PRO A CA 1
ATOM 660 C C . PRO A 1 85 ? 4.536 -0.999 -20.445 1.00 90.94 85 PRO A C 1
ATOM 662 O O . PRO A 1 85 ? 3.431 -0.684 -20.896 1.00 90.94 85 PRO A O 1
ATOM 665 N N . SER A 1 86 ? 4.665 -1.535 -19.231 1.00 93.12 86 SER A N 1
ATOM 666 C CA . SER A 1 86 ? 3.537 -1.880 -18.370 1.00 93.12 86 SER A CA 1
ATOM 667 C C . SER A 1 86 ? 3.007 -0.678 -17.587 1.00 93.12 86 SER A C 1
ATOM 669 O O . SER A 1 86 ? 1.800 -0.594 -17.351 1.00 93.12 86 SER A O 1
ATOM 671 N N . GLY A 1 87 ? 3.853 0.297 -17.257 1.00 92.19 87 GLY A N 1
ATOM 672 C CA . GLY A 1 87 ? 3.479 1.495 -16.506 1.00 92.19 87 GLY A CA 1
ATOM 673 C C . GLY A 1 87 ? 4.695 2.219 -15.936 1.00 92.19 87 GLY A C 1
ATOM 674 O O . GLY A 1 87 ? 5.817 1.740 -16.056 1.00 92.19 87 GLY A O 1
ATOM 675 N N . VAL A 1 88 ? 4.467 3.363 -15.298 1.00 94.69 88 VAL A N 1
ATOM 676 C CA . VAL A 1 88 ? 5.539 4.177 -14.693 1.00 94.69 88 VAL A CA 1
ATOM 677 C C . VAL A 1 88 ? 5.815 3.788 -13.243 1.00 94.69 88 VAL A C 1
ATOM 679 O O . VAL A 1 88 ? 6.862 4.131 -12.698 1.00 94.69 88 VAL A O 1
ATOM 682 N N . ALA A 1 89 ? 4.889 3.065 -12.609 1.00 95.88 89 ALA A N 1
ATOM 683 C CA . ALA A 1 89 ? 5.076 2.529 -11.272 1.00 95.88 89 ALA A CA 1
ATOM 684 C C . ALA A 1 89 ? 4.430 1.159 -11.091 1.00 95.88 89 ALA A C 1
ATOM 686 O O . ALA A 1 89 ? 3.385 0.866 -11.667 1.00 95.88 89 ALA A O 1
ATOM 687 N N . TRP A 1 90 ? 5.047 0.347 -10.243 1.00 96.31 90 TRP A N 1
ATOM 688 C CA . TRP A 1 90 ? 4.451 -0.843 -9.659 1.00 96.31 90 TRP A CA 1
ATOM 689 C C . TRP A 1 90 ? 4.082 -0.538 -8.212 1.00 96.31 90 TRP A C 1
ATOM 691 O O . TRP A 1 90 ? 4.938 -0.124 -7.427 1.00 96.31 90 TRP A O 1
ATOM 701 N N . VAL A 1 91 ? 2.817 -0.743 -7.870 1.00 96.06 91 VAL A N 1
ATOM 702 C CA . VAL A 1 91 ? 2.308 -0.625 -6.505 1.00 96.06 91 VAL A CA 1
ATOM 703 C C . VAL A 1 91 ? 2.110 -2.035 -5.976 1.00 96.06 91 VAL A C 1
ATOM 705 O O . VAL A 1 91 ? 1.375 -2.820 -6.580 1.00 96.06 91 VAL A O 1
ATOM 708 N N . GLU A 1 92 ? 2.768 -2.370 -4.868 1.00 95.88 92 GLU A N 1
ATOM 709 C CA . GLU A 1 92 ? 2.547 -3.654 -4.202 1.00 95.88 92 GLU A CA 1
ATOM 710 C C . GLU A 1 92 ? 1.132 -3.755 -3.649 1.00 95.88 92 GLU A C 1
ATOM 712 O O . GLU A 1 92 ? 0.487 -2.746 -3.383 1.00 95.88 92 GLU A O 1
ATOM 717 N N . GLY A 1 93 ? 0.638 -4.979 -3.476 1.00 96.12 93 GLY A N 1
ATOM 718 C CA . GLY A 1 93 ? -0.671 -5.184 -2.877 1.00 96.12 93 GLY A CA 1
ATOM 719 C C . GLY A 1 93 ? -0.683 -4.714 -1.422 1.00 96.12 93 GLY A C 1
ATOM 720 O O . GLY A 1 93 ? 0.277 -4.934 -0.685 1.00 96.12 93 GLY A O 1
ATOM 721 N N . TYR A 1 94 ? -1.760 -4.052 -1.006 1.00 96.38 94 TYR A N 1
ATOM 722 C CA . TYR A 1 94 ? -1.850 -3.447 0.321 1.00 96.38 94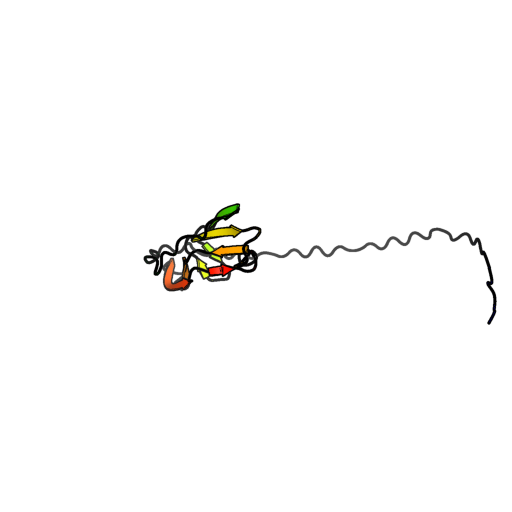 TYR A CA 1
ATOM 723 C C . TYR A 1 94 ? -3.265 -3.459 0.882 1.00 96.38 94 TYR A C 1
ATOM 725 O O . TYR A 1 94 ? -4.255 -3.571 0.159 1.00 96.38 94 TYR A O 1
ATOM 733 N N . TRP A 1 95 ? -3.368 -3.316 2.199 1.00 97.38 95 TRP A N 1
ATOM 734 C CA . TRP A 1 95 ? -4.648 -3.181 2.879 1.00 97.38 95 TRP A CA 1
ATOM 735 C C . TRP A 1 95 ? -5.061 -1.717 2.995 1.00 97.38 95 TRP A C 1
ATOM 737 O O . TRP A 1 95 ? -4.280 -0.860 3.402 1.00 97.38 95 TRP A O 1
ATOM 747 N N . ALA A 1 96 ? -6.318 -1.443 2.676 1.00 96.62 96 ALA A N 1
ATOM 748 C CA . ALA A 1 96 ? -6.960 -0.155 2.869 1.00 96.62 96 ALA A CA 1
ATOM 749 C C . ALA A 1 96 ? -8.148 -0.329 3.817 1.00 96.62 96 ALA A C 1
ATOM 751 O O . ALA A 1 96 ? -8.938 -1.255 3.664 1.00 96.62 96 ALA A O 1
ATOM 752 N N . CYS A 1 97 ? -8.292 0.547 4.798 1.00 95.81 97 CYS A N 1
ATOM 753 C CA . CYS A 1 97 ? -9.428 0.546 5.698 1.00 95.81 97 CYS A CA 1
ATOM 754 C C . CYS A 1 97 ? -10.534 1.444 5.138 1.00 95.81 97 CYS A C 1
ATOM 756 O O . CYS A 1 97 ? -10.432 2.670 5.207 1.00 95.81 97 CYS A O 1
ATOM 758 N N . SER A 1 98 ? -11.588 0.847 4.586 1.00 91.62 98 SER A N 1
ATOM 759 C CA . SER A 1 98 ? -12.719 1.593 4.016 1.00 91.62 98 SER A CA 1
ATOM 760 C C . SER A 1 98 ? -13.788 1.961 5.034 1.00 91.62 98 SER A C 1
ATOM 762 O O . SER A 1 98 ? -14.597 2.853 4.780 1.00 91.62 98 SER A O 1
ATOM 764 N N . LYS A 1 99 ? -13.812 1.281 6.185 1.00 92.56 99 LYS A N 1
ATOM 765 C CA . LYS A 1 99 ? -14.699 1.610 7.302 1.00 92.56 99 LYS A CA 1
ATOM 766 C C . LYS A 1 99 ? -13.938 1.572 8.607 1.00 92.56 99 LYS A C 1
ATOM 768 O O . LYS A 1 99 ? -13.244 0.600 8.906 1.00 92.56 99 LYS A O 1
ATOM 773 N N . TYR A 1 100 ? -14.127 2.614 9.399 1.00 88.81 100 TYR A N 1
ATOM 774 C CA . TYR A 1 100 ? -13.454 2.798 10.670 1.00 88.81 100 TYR A CA 1
ATOM 775 C C . TYR A 1 100 ? -14.442 3.248 11.744 1.00 88.81 100 TYR A C 1
ATOM 777 O O . TYR A 1 100 ? -15.438 3.913 11.465 1.00 88.81 100 TYR A O 1
ATOM 785 N N . ASN A 1 101 ? -14.143 2.879 12.984 1.00 90.56 101 ASN A N 1
ATOM 786 C CA . ASN A 1 101 ? -14.771 3.430 14.173 1.00 90.56 101 ASN A CA 1
ATOM 787 C C . ASN A 1 101 ? -13.781 4.423 14.803 1.00 90.56 101 ASN A C 1
ATOM 789 O O . ASN A 1 101 ? -12.704 4.017 15.248 1.00 90.56 101 ASN A O 1
ATOM 793 N N . MET A 1 102 ? -14.132 5.714 14.807 1.00 85.19 102 MET A N 1
ATOM 794 C CA . MET A 1 102 ? -13.274 6.788 15.338 1.00 85.19 102 MET A CA 1
ATOM 795 C C . MET A 1 102 ? -13.111 6.723 16.846 1.00 85.19 102 MET A C 1
ATOM 797 O O . MET A 1 102 ? -12.013 6.969 17.341 1.00 85.19 102 MET A O 1
ATOM 801 N N . ASP A 1 103 ? -14.179 6.369 17.556 1.00 87.81 103 ASP A N 1
ATOM 802 C CA . ASP A 1 103 ? -14.193 6.336 19.016 1.00 87.81 103 ASP A CA 1
ATOM 803 C C . ASP A 1 103 ? -13.258 5.239 19.530 1.00 87.81 103 ASP A C 1
ATOM 805 O O . ASP A 1 103 ? -12.500 5.427 20.480 1.00 87.81 103 ASP A O 1
ATOM 809 N N . GLU A 1 104 ? -13.249 4.099 18.838 1.00 88.81 104 GLU A N 1
ATOM 810 C CA . GLU A 1 104 ? -12.384 2.968 19.172 1.00 88.81 104 GLU A CA 1
ATOM 811 C C . GLU A 1 104 ? -11.012 3.017 18.489 1.00 88.81 104 GLU A C 1
ATOM 813 O O . GLU A 1 104 ? -10.142 2.212 18.826 1.00 88.81 104 GLU A O 1
ATOM 818 N N . LYS A 1 105 ? -10.809 3.928 17.528 1.00 88.94 105 LYS A N 1
ATOM 819 C CA . LYS A 1 105 ? -9.617 3.990 16.659 1.00 88.94 105 LYS A CA 1
ATOM 820 C C . LYS A 1 105 ? -9.348 2.669 15.931 1.00 88.94 105 LYS A C 1
ATOM 822 O O . LYS A 1 105 ? -8.201 2.224 15.801 1.00 88.94 105 LYS A O 1
ATOM 827 N N . LYS A 1 106 ? -10.419 2.012 15.478 1.00 92.44 106 LYS A N 1
ATOM 828 C CA . LYS A 1 106 ? -10.350 0.679 14.870 1.00 92.44 106 LYS A CA 1
ATOM 829 C C . LYS A 1 106 ? -10.795 0.662 13.426 1.00 92.44 106 LYS A C 1
ATOM 831 O O . LYS A 1 106 ? -11.797 1.277 13.070 1.00 92.44 106 LYS A O 1
ATOM 836 N N . CYS A 1 107 ? -10.097 -0.136 12.626 1.00 94.06 107 CYS A N 1
ATOM 837 C CA . CYS A 1 107 ? -10.606 -0.520 11.324 1.00 94.06 107 CYS A CA 1
ATOM 838 C C . CYS A 1 107 ? -11.658 -1.615 11.488 1.00 94.06 107 CYS A C 1
ATOM 840 O O . CYS A 1 107 ? -11.410 -2.621 12.154 1.00 94.06 107 CYS A O 1
ATOM 842 N N . THR A 1 108 ? -12.819 -1.438 10.867 1.00 94.31 108 THR A N 1
ATOM 843 C CA . THR A 1 108 ? -13.904 -2.428 10.878 1.00 94.31 108 THR A CA 1
ATOM 844 C C . THR A 1 108 ? -14.052 -3.133 9.537 1.00 94.31 108 THR A C 1
ATOM 846 O O . THR A 1 108 ? -14.638 -4.212 9.468 1.00 94.31 108 THR A O 1
ATOM 849 N N . THR A 1 109 ? -13.523 -2.561 8.454 1.00 95.62 109 THR A N 1
ATOM 850 C CA . THR A 1 109 ? -13.508 -3.203 7.136 1.00 95.62 109 THR A CA 1
ATOM 851 C C . THR A 1 109 ? -12.182 -2.943 6.443 1.00 95.62 109 THR A C 1
ATOM 853 O O . THR A 1 109 ? -11.889 -1.821 6.036 1.00 95.62 109 THR A O 1
ATOM 856 N N . TRP A 1 110 ? -11.400 -4.013 6.316 1.00 96.00 110 TRP A N 1
ATOM 857 C CA . TRP A 1 110 ? -10.170 -4.043 5.541 1.00 96.00 110 TRP A CA 1
ATOM 858 C C . TRP A 1 110 ? -10.460 -4.517 4.118 1.00 96.00 110 TRP A C 1
ATOM 860 O O . TRP A 1 110 ? -10.986 -5.612 3.913 1.00 96.00 110 TRP A O 1
ATOM 870 N N . ASP A 1 111 ? -10.045 -3.719 3.145 1.00 96.69 111 ASP A N 1
ATOM 871 C CA . ASP A 1 111 ? -10.115 -4.014 1.722 1.00 96.69 111 ASP A CA 1
ATOM 872 C C . ASP A 1 111 ? -8.718 -4.233 1.160 1.00 96.69 111 ASP A C 1
ATOM 874 O O . ASP A 1 111 ? -7.839 -3.378 1.262 1.00 96.69 111 ASP A O 1
ATOM 878 N N . TRP A 1 112 ? -8.519 -5.390 0.535 1.00 96.69 112 TRP A N 1
ATOM 879 C CA . TRP A 1 112 ? -7.274 -5.689 -0.158 1.00 96.69 112 TRP A CA 1
ATOM 880 C C . TRP A 1 112 ? -7.244 -4.954 -1.496 1.00 96.69 112 TRP A C 1
ATOM 882 O O . TRP A 1 112 ? -8.156 -5.102 -2.316 1.00 96.69 112 TRP A O 1
ATOM 892 N N . LYS A 1 113 ? -6.190 -4.181 -1.726 1.00 96.06 113 LYS A N 1
ATOM 893 C CA . LYS A 1 113 ? -5.863 -3.571 -3.011 1.00 96.06 113 LYS A CA 1
ATOM 894 C C . LYS A 1 113 ? -4.788 -4.425 -3.654 1.00 96.06 113 LYS A C 1
ATOM 896 O O . LYS A 1 113 ? -3.706 -4.555 -3.099 1.00 96.06 113 LYS A O 1
ATOM 901 N N . ALA A 1 114 ? -5.113 -5.017 -4.798 1.00 96.69 114 ALA A N 1
ATOM 902 C CA . ALA A 1 114 ? -4.189 -5.898 -5.488 1.00 96.69 114 ALA A CA 1
ATOM 903 C C . ALA A 1 114 ? -2.979 -5.138 -6.048 1.00 96.69 114 ALA A C 1
ATOM 905 O O . ALA A 1 114 ? -3.084 -3.944 -6.380 1.00 96.69 114 ALA A O 1
ATOM 906 N N . ALA A 1 115 ? -1.857 -5.846 -6.161 1.00 96.44 115 ALA A N 1
ATOM 907 C CA . ALA A 1 115 ? -0.649 -5.319 -6.775 1.00 96.44 115 ALA A CA 1
ATOM 908 C C . ALA A 1 115 ? -0.910 -4.999 -8.252 1.00 96.44 115 ALA A C 1
ATOM 910 O O . ALA A 1 115 ? -1.591 -5.753 -8.957 1.00 96.44 115 ALA A O 1
ATOM 911 N N . ARG A 1 116 ? -0.414 -3.856 -8.729 1.00 96.12 116 ARG A N 1
ATOM 912 C CA . ARG A 1 116 ? -0.758 -3.370 -10.071 1.00 96.12 116 ARG A CA 1
ATOM 913 C C . ARG A 1 116 ? 0.263 -2.400 -10.638 1.00 96.12 116 ARG A C 1
ATOM 915 O O . ARG A 1 116 ? 0.991 -1.723 -9.915 1.00 96.12 116 ARG A O 1
ATOM 922 N N . TRP A 1 117 ? 0.230 -2.294 -11.961 1.00 96.06 117 TRP A N 1
ATOM 923 C CA . TRP A 1 117 ? 0.894 -1.226 -12.692 1.00 96.06 117 TRP A CA 1
ATOM 924 C C . TRP A 1 117 ? 0.049 0.043 -12.679 1.00 96.06 117 TRP A C 1
ATOM 926 O O . TRP A 1 117 ? -1.125 0.013 -13.046 1.00 96.06 117 TRP A O 1
ATOM 936 N N . GLU A 1 118 ? 0.679 1.157 -12.333 1.00 94.88 118 GLU A N 1
ATOM 937 C CA . GLU A 1 118 ? 0.118 2.495 -12.457 1.00 94.88 118 GLU A CA 1
ATOM 938 C C . GLU A 1 118 ? 0.692 3.200 -13.688 1.00 94.88 118 GLU A C 1
ATOM 940 O O . GLU A 1 118 ? 1.883 3.101 -14.012 1.00 94.88 118 GLU A O 1
ATOM 945 N N . LYS A 1 119 ? -0.176 3.920 -14.404 1.00 92.00 119 LYS A N 1
ATOM 946 C CA . LYS A 1 119 ? 0.205 4.688 -15.601 1.00 92.00 119 LYS A CA 1
ATOM 947 C C . LYS A 1 119 ? 0.732 6.082 -15.266 1.00 92.00 119 LYS A C 1
ATOM 949 O O . LYS A 1 119 ? 1.431 6.665 -16.089 1.00 92.00 119 LYS A O 1
ATOM 954 N N . THR A 1 120 ? 0.440 6.592 -14.073 1.00 85.94 120 THR A N 1
ATOM 955 C CA . THR A 1 120 ? 0.929 7.878 -13.564 1.00 85.94 120 THR A CA 1
ATOM 956 C C . THR A 1 120 ? 1.374 7.736 -12.107 1.00 85.94 120 THR A C 1
ATOM 958 O O . THR A 1 120 ? 0.926 6.841 -11.397 1.00 85.94 120 THR A O 1
ATOM 961 N N . LEU A 1 121 ? 2.249 8.633 -11.642 1.00 75.50 121 LEU A N 1
ATOM 962 C CA . LEU A 1 121 ? 2.651 8.711 -10.227 1.00 75.50 121 LEU A CA 1
ATOM 963 C C . LEU A 1 121 ? 1.692 9.553 -9.371 1.00 75.50 121 LEU A C 1
ATOM 965 O O . LEU A 1 121 ? 1.898 9.683 -8.174 1.00 75.50 121 LEU A O 1
ATOM 969 N N . SER A 1 122 ? 0.637 10.112 -9.967 1.00 66.19 122 SER A N 1
ATOM 970 C CA . SER A 1 122 ? -0.291 11.055 -9.327 1.00 66.19 122 SER A CA 1
ATOM 971 C C . SER A 1 122 ? -1.258 10.419 -8.321 1.00 66.19 122 SER A C 1
ATOM 973 O O . SER A 1 122 ? -2.211 11.070 -7.905 1.00 66.19 122 SER A O 1
ATOM 975 N N . VAL A 1 123 ? -1.087 9.136 -8.001 1.00 55.66 123 VAL A N 1
ATOM 976 C CA . VAL A 1 123 ? -2.006 8.369 -7.143 1.00 55.66 123 VAL A CA 1
ATOM 977 C C . VAL A 1 123 ? -1.703 8.585 -5.648 1.00 55.66 123 VAL A C 1
ATOM 979 O O . VAL A 1 123 ? -2.446 8.099 -4.800 1.00 55.66 123 VAL A O 1
ATOM 982 N N . TYR A 1 124 ? -0.668 9.369 -5.322 1.00 50.94 124 TYR A N 1
ATOM 983 C CA . TYR A 1 124 ? -0.290 9.745 -3.959 1.00 50.94 124 TYR A CA 1
ATOM 984 C C . TYR A 1 124 ? 0.004 11.240 -3.866 1.00 50.94 124 TYR A C 1
ATOM 986 O O . TYR A 1 124 ? 0.733 11.752 -4.744 1.00 50.94 124 TYR A O 1
#

pLDDT: mean 79.78, std 20.13, range [36.69, 97.38]

Mean predicted aligned error: 13.83 Å

Solvent-accessible surface area (backbone atoms only — not comparable to full-atom values): 8366 Å² total; per-residue (Å²): 131,89,83,80,91,80,88,80,89,77,93,70,93,73,81,87,76,84,76,82,76,83,78,79,78,78,79,80,80,76,79,76,79,80,74,89,70,79,75,66,74,52,83,79,75,80,77,94,66,87,78,82,79,76,84,82,54,80,48,73,49,74,46,71,58,44,82,52,97,92,26,42,34,47,58,36,46,40,30,34,29,92,84,50,93,78,25,37,26,42,36,52,49,32,48,32,28,79,36,68,42,78,93,76,27,29,62,77,35,79,42,81,42,74,58,43,65,30,80,59,80,81,87,110